Protein AF-A0A849QDK2-F1 (afdb_monomer_lite)

Foldseek 3Di:
DVPPVLVVQQVVLCVDPLLVVLLVQADPQLWWDDLFFQCPPHCTTLLNSLLVCLVSLHADDPSSVSSLVSQLQQAAPQLDGDRGGQPDVVSNPDLDDPCLVSLVSNLSSCVSHPVPVPVSSVSSVVSNVVSVD

pLDDT: mean 94.75, std 6.32, range [58.41, 98.62]

Secondary structure (DSSP, 8-state):
---HHHHHHHHHHTTSHHHHHHHHH--TTS-SS-SSBSS-STTTSHHHHHHHHHHTTPPP-HHHHHHHHHHHTTB-TTS-B-SB---SHHHHT----TTHHH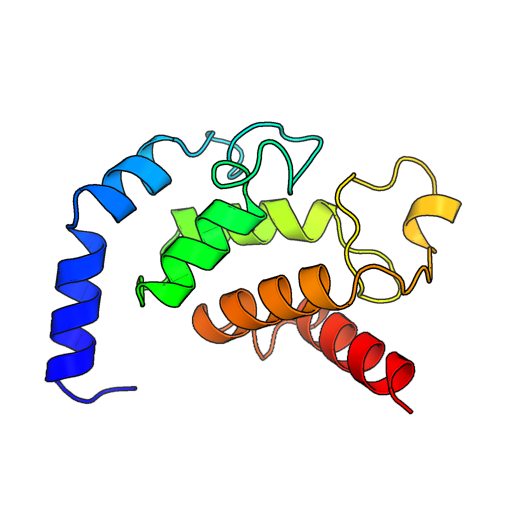HHHHHHHHHHTT-TT-HHHHHHHHHHHHHH-

Radius of gyration: 15.08 Å; chains: 1; bounding box: 31×34×44 Å

Structure (mmCIF, N/CA/C/O backbone):
data_AF-A0A849QDK2-F1
#
_entry.id   AF-A0A849QDK2-F1
#
loop_
_atom_site.group_PDB
_atom_site.id
_atom_site.type_symbol
_atom_site.label_atom_id
_atom_site.label_alt_id
_atom_site.label_comp_id
_atom_site.label_asym_id
_atom_site.label_entity_id
_atom_site.label_seq_id
_atom_site.pdbx_PDB_ins_code
_atom_site.Cartn_x
_atom_site.Cartn_y
_atom_site.Cartn_z
_atom_site.occupancy
_atom_site.B_iso_or_equiv
_atom_site.auth_seq_id
_atom_site.auth_comp_id
_atom_site.auth_asym_id
_atom_site.auth_atom_id
_atom_site.pdbx_PDB_model_num
ATOM 1 N N . MET A 1 1 ? -8.925 -14.532 14.638 1.00 61.34 1 MET A N 1
ATOM 2 C CA . MET A 1 1 ? -8.518 -13.208 15.176 1.00 61.34 1 MET A CA 1
ATOM 3 C C . MET A 1 1 ? -9.691 -12.568 15.925 1.00 61.34 1 MET A C 1
ATOM 5 O O . MET A 1 1 ? -9.879 -11.359 15.888 1.00 61.34 1 MET A O 1
ATOM 9 N N . ASP A 1 2 ? -10.478 -13.375 16.642 1.00 80.69 2 ASP A N 1
ATOM 10 C CA . ASP A 1 2 ? -11.855 -13.001 17.009 1.00 80.69 2 ASP A CA 1
ATOM 11 C C . ASP A 1 2 ? -12.025 -12.798 18.512 1.00 80.69 2 ASP A C 1
ATOM 13 O O . ASP A 1 2 ? -13.133 -12.610 19.011 1.00 80.69 2 ASP A O 1
ATOM 17 N N . HIS A 1 3 ? -10.910 -12.809 19.248 1.00 92.56 3 HIS A N 1
ATOM 18 C CA . HIS A 1 3 ? -10.930 -12.514 20.667 1.00 92.56 3 HIS A CA 1
ATOM 19 C C . HIS A 1 3 ? -11.489 -11.093 20.880 1.00 92.56 3 HIS A C 1
ATOM 21 O O . HIS A 1 3 ? -10.987 -10.150 20.255 1.00 92.56 3 HIS A O 1
ATOM 27 N N . PRO A 1 4 ? -12.476 -10.891 21.775 1.00 93.38 4 PRO A N 1
ATOM 28 C CA . PRO A 1 4 ? -13.163 -9.607 21.936 1.00 93.38 4 PRO A CA 1
ATOM 29 C C . PRO A 1 4 ? -12.221 -8.413 22.140 1.00 93.38 4 PRO A C 1
ATOM 31 O O . PRO A 1 4 ? -12.426 -7.354 21.549 1.00 93.38 4 PRO A O 1
ATOM 34 N N . ASN A 1 5 ? -11.144 -8.606 22.908 1.00 94.12 5 ASN A N 1
ATOM 35 C CA . ASN A 1 5 ? -10.142 -7.562 23.153 1.00 94.12 5 ASN A CA 1
ATOM 36 C C . ASN A 1 5 ? -9.410 -7.121 21.876 1.00 94.12 5 ASN A C 1
ATOM 38 O O . ASN A 1 5 ? -9.157 -5.932 21.704 1.00 94.12 5 ASN A O 1
ATOM 42 N N . VAL A 1 6 ? -9.117 -8.051 20.959 1.00 90.81 6 VAL A N 1
ATOM 43 C CA . VAL A 1 6 ? -8.481 -7.730 19.671 1.00 90.81 6 VAL A CA 1
ATOM 44 C C . VAL A 1 6 ? -9.442 -6.897 18.832 1.00 90.81 6 VAL A C 1
ATOM 46 O O . VAL A 1 6 ? -9.091 -5.810 18.382 1.00 90.81 6 VAL A O 1
ATOM 49 N N . VAL A 1 7 ? -10.694 -7.341 18.701 1.00 92.50 7 VAL A N 1
ATOM 50 C CA . VAL A 1 7 ? -11.723 -6.6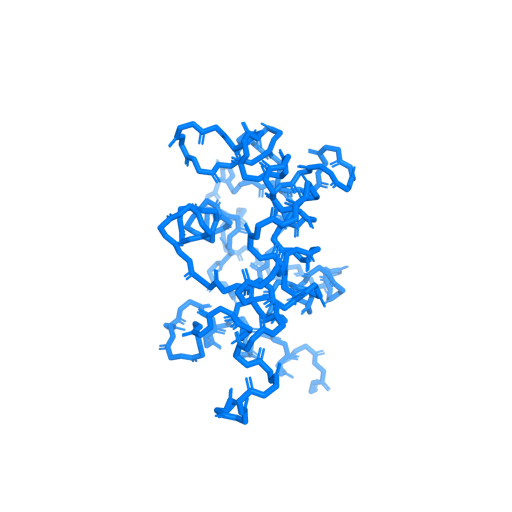21 17.935 1.00 92.50 7 VAL A CA 1
ATOM 51 C C . VAL A 1 7 ? -11.968 -5.215 18.499 1.00 92.50 7 VAL A C 1
ATOM 53 O O . VAL A 1 7 ? -12.126 -4.256 17.738 1.00 92.50 7 VAL A O 1
ATOM 56 N N . ALA A 1 8 ? -11.996 -5.068 19.826 1.00 94.69 8 ALA A N 1
ATOM 57 C CA . ALA A 1 8 ? -12.148 -3.777 20.488 1.00 94.69 8 ALA A CA 1
ATOM 58 C C . ALA A 1 8 ? -10.954 -2.848 20.215 1.00 94.69 8 ALA A C 1
ATOM 60 O O . ALA A 1 8 ? -11.160 -1.689 19.844 1.00 94.69 8 ALA A O 1
ATOM 61 N N . ALA A 1 9 ? -9.725 -3.363 20.320 1.00 94.88 9 ALA A N 1
ATOM 62 C CA . ALA A 1 9 ? -8.513 -2.607 20.019 1.00 94.88 9 ALA A CA 1
ATOM 63 C C . ALA A 1 9 ? -8.498 -2.134 18.559 1.00 94.88 9 ALA A C 1
ATOM 65 O O . ALA A 1 9 ? -8.348 -0.939 18.312 1.00 94.88 9 ALA A O 1
ATOM 66 N N . GLN A 1 10 ? -8.762 -3.018 17.592 1.00 94.12 10 GLN A N 1
ATOM 67 C CA . GLN A 1 10 ? -8.811 -2.652 16.170 1.00 94.12 10 GLN A CA 1
ATOM 68 C C . GLN A 1 10 ? -9.840 -1.542 15.901 1.00 94.12 10 GLN A C 1
ATOM 70 O O . GLN A 1 10 ? -9.560 -0.580 15.184 1.00 94.12 10 GLN A O 1
ATOM 75 N N . LYS A 1 11 ? -11.028 -1.618 16.520 1.00 95.25 11 LYS A N 1
ATOM 76 C CA . LYS A 1 11 ? -12.043 -0.553 16.431 1.00 95.25 11 LYS A CA 1
ATOM 77 C C . LYS A 1 11 ? -11.549 0.777 17.012 1.00 95.25 11 LYS A C 1
ATOM 79 O O . LYS A 1 11 ? -11.891 1.827 16.467 1.00 95.25 11 LYS A O 1
ATOM 84 N N . ALA A 1 12 ? -10.782 0.751 18.102 1.00 96.75 12 ALA A N 1
ATOM 85 C CA . ALA A 1 12 ? -10.195 1.949 18.701 1.00 96.75 12 ALA A CA 1
ATOM 86 C C . ALA A 1 12 ? -9.086 2.543 17.816 1.00 96.75 12 ALA A C 1
ATOM 88 O O . ALA A 1 12 ? -9.088 3.748 17.561 1.00 96.75 12 ALA A O 1
ATOM 89 N N . ILE A 1 13 ? -8.211 1.699 17.262 1.00 96.94 13 ILE A N 1
ATOM 90 C CA . ILE A 1 13 ? -7.143 2.082 16.326 1.00 96.94 13 ILE A CA 1
ATOM 91 C C . ILE A 1 13 ? -7.715 2.810 15.109 1.00 96.94 13 ILE A C 1
ATOM 93 O O . ILE A 1 13 ? -7.230 3.888 14.764 1.00 96.94 13 ILE A O 1
ATOM 97 N N . MET A 1 14 ? -8.812 2.313 14.527 1.00 97.06 14 MET A N 1
ATOM 98 C CA . MET A 1 14 ? -9.487 2.977 13.400 1.00 97.06 14 MET A CA 1
ATOM 99 C C . MET A 1 14 ? -10.005 4.387 13.728 1.00 97.06 14 MET A C 1
ATOM 101 O O . MET A 1 14 ? -10.238 5.186 12.823 1.00 97.06 14 MET A O 1
ATOM 105 N N . LYS A 1 15 ? -10.202 4.712 15.011 1.00 96.69 15 LYS A N 1
ATOM 106 C CA . LYS A 1 15 ? -10.644 6.038 15.470 1.00 96.69 15 LYS A CA 1
ATOM 107 C C . LYS A 1 15 ? -9.493 6.942 15.914 1.00 96.69 15 LYS A C 1
ATOM 109 O O . LYS A 1 15 ? -9.747 8.127 16.157 1.00 96.69 15 LYS A O 1
ATOM 114 N N . SER A 1 16 ? -8.278 6.401 16.019 1.00 97.12 16 SER A N 1
ATOM 115 C CA . SER A 1 16 ? -7.085 7.130 16.445 1.00 97.12 16 SER A CA 1
ATOM 116 C C . SER A 1 16 ? -6.759 8.286 15.498 1.00 97.12 16 SER A C 1
ATOM 118 O O . SER A 1 16 ? -7.059 8.239 14.302 1.00 97.12 16 SER A O 1
ATOM 120 N N . LEU A 1 17 ? -6.124 9.331 16.033 1.00 96.81 17 LEU A N 1
ATOM 121 C CA . LEU A 1 17 ? -5.681 10.473 15.230 1.00 96.81 17 LEU A CA 1
ATOM 122 C C . LEU A 1 17 ? -4.666 10.052 14.161 1.00 96.81 17 LEU A C 1
ATOM 124 O O . LEU A 1 17 ? -4.729 10.560 13.050 1.00 96.81 17 LEU A O 1
ATOM 128 N N . CYS A 1 18 ? -3.799 9.084 14.471 1.00 95.62 18 CYS A N 1
ATOM 129 C CA . CYS A 1 18 ? -2.801 8.560 13.540 1.00 95.62 18 CYS A CA 1
ATOM 130 C C . CYS A 1 18 ? -3.453 7.943 12.292 1.00 95.62 18 CYS A C 1
ATOM 132 O O . CYS A 1 18 ? -3.218 8.408 11.179 1.00 95.62 18 CYS A O 1
ATOM 134 N N . VAL A 1 19 ? -4.348 6.960 12.466 1.00 97.19 19 VAL A N 1
ATOM 135 C CA . VAL A 1 19 ? -5.017 6.300 11.330 1.00 97.19 19 VAL A CA 1
ATOM 136 C C . VAL A 1 19 ? -5.891 7.283 10.555 1.00 97.19 19 VAL A C 1
ATOM 138 O O . VAL A 1 19 ? -5.900 7.257 9.328 1.00 97.19 19 VAL A O 1
ATOM 141 N N . LYS A 1 20 ? -6.589 8.197 11.241 1.00 97.75 20 LYS A N 1
ATOM 142 C CA . LYS A 1 20 ? -7.372 9.246 10.572 1.00 97.75 20 LYS A CA 1
ATOM 143 C C . LYS A 1 20 ? -6.501 10.185 9.740 1.00 97.75 20 LYS A C 1
ATOM 145 O O . LYS A 1 20 ? -6.897 10.519 8.629 1.00 97.75 20 LYS A O 1
ATOM 150 N N . ALA A 1 21 ? -5.341 10.594 10.253 1.00 98.06 21 ALA A N 1
ATOM 151 C CA . ALA A 1 21 ? -4.413 11.460 9.534 1.00 98.06 21 ALA A CA 1
ATOM 152 C C . ALA A 1 21 ? -3.841 10.759 8.296 1.00 98.06 21 ALA A C 1
ATOM 154 O O . ALA A 1 21 ? -3.842 11.351 7.219 1.00 98.06 21 ALA A O 1
ATOM 155 N N . ILE A 1 22 ? -3.438 9.488 8.427 1.00 98.19 22 ILE A N 1
ATOM 156 C CA . ILE A 1 22 ? -2.991 8.679 7.288 1.00 98.19 22 ILE A CA 1
ATOM 157 C C . ILE A 1 22 ? -4.122 8.590 6.264 1.00 98.19 22 ILE A C 1
ATOM 159 O O . ILE A 1 22 ? -3.963 9.068 5.149 1.00 98.19 22 ILE A O 1
ATOM 163 N N . LEU A 1 23 ? -5.298 8.071 6.626 1.00 98.06 23 LEU A N 1
ATOM 164 C CA . LEU A 1 23 ? -6.412 7.917 5.682 1.00 98.06 23 LEU A CA 1
ATOM 165 C C . LEU A 1 23 ? -6.841 9.245 5.034 1.00 98.06 23 LEU A C 1
ATOM 167 O O . LEU A 1 23 ? -7.145 9.265 3.846 1.00 98.06 23 LEU A O 1
ATOM 171 N N . GLY A 1 24 ? -6.826 10.351 5.781 1.00 98.00 24 GLY A N 1
ATOM 172 C CA . GLY A 1 24 ? -7.157 11.683 5.268 1.00 98.00 24 GLY A CA 1
ATOM 173 C C . GLY A 1 24 ? -6.133 12.253 4.281 1.00 98.00 24 GLY A C 1
ATOM 174 O O . GLY A 1 24 ? -6.481 13.118 3.483 1.00 98.00 24 GLY A O 1
ATOM 175 N N . ALA A 1 25 ? -4.890 11.765 4.299 1.00 98.12 25 ALA A N 1
ATOM 176 C CA . ALA A 1 25 ? -3.852 12.147 3.343 1.00 98.12 25 ALA A CA 1
ATOM 177 C C . ALA A 1 25 ? -3.905 11.346 2.027 1.00 98.12 25 ALA A C 1
ATOM 179 O O . ALA A 1 25 ? -3.171 11.673 1.089 1.00 98.12 25 ALA A O 1
ATOM 180 N N . GLN A 1 26 ? -4.749 10.308 1.947 1.00 98.50 26 GLN A N 1
ATOM 181 C CA . GLN A 1 26 ? -4.905 9.496 0.742 1.00 98.50 26 GLN A CA 1
ATOM 182 C C . GLN A 1 26 ? -5.473 10.344 -0.402 1.00 98.50 26 GLN A C 1
ATOM 184 O O . GLN A 1 26 ? -6.437 11.091 -0.225 1.00 98.50 26 GLN A O 1
ATOM 189 N N . LYS A 1 27 ? -4.897 10.211 -1.596 1.00 98.12 27 LYS A N 1
ATOM 190 C CA . LYS A 1 27 ? -5.439 10.824 -2.812 1.00 98.12 27 LYS A CA 1
ATOM 191 C C . LYS A 1 27 ? -6.677 10.062 -3.307 1.00 98.12 27 LYS A C 1
ATOM 193 O O . LYS A 1 27 ? -6.808 8.873 -3.002 1.00 98.12 27 LYS A O 1
ATOM 198 N N . PRO A 1 28 ? -7.587 10.698 -4.070 1.00 95.94 28 PRO A N 1
ATOM 199 C CA . PRO A 1 28 ? -8.768 10.027 -4.625 1.00 95.94 28 PRO A CA 1
ATOM 200 C C . PRO A 1 28 ? -8.443 8.734 -5.389 1.00 95.94 28 PRO A C 1
ATOM 202 O O . PRO A 1 28 ? -9.188 7.759 -5.311 1.00 95.94 28 PRO A O 1
ATOM 205 N N . GLU A 1 29 ? -7.286 8.699 -6.048 1.00 95.69 29 GLU A N 1
ATOM 206 C CA . GLU A 1 29 ? -6.760 7.576 -6.825 1.00 95.69 29 GLU A CA 1
ATOM 207 C C . GLU A 1 29 ? -6.203 6.435 -5.949 1.00 95.69 29 GLU A C 1
ATOM 209 O O . GLU A 1 29 ? -5.778 5.404 -6.465 1.00 95.69 29 GLU A O 1
ATOM 214 N N . GLY A 1 30 ? -6.190 6.598 -4.622 1.00 97.44 30 GLY A N 1
ATOM 215 C CA . GLY A 1 30 ? -5.852 5.554 -3.652 1.00 97.44 30 GLY A CA 1
ATOM 216 C C . GLY A 1 30 ? -4.423 5.583 -3.112 1.00 97.44 30 GLY A C 1
ATOM 217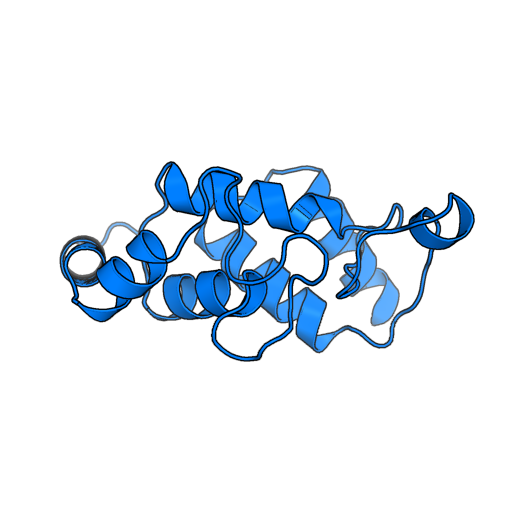 O O . GLY A 1 30 ? -4.141 4.896 -2.135 1.00 97.44 30 GLY A O 1
ATOM 218 N N . HIS A 1 31 ? -3.522 6.382 -3.677 1.00 98.00 31 HIS A N 1
ATOM 219 C CA . HIS A 1 31 ? -2.129 6.432 -3.224 1.00 98.00 31 HIS A CA 1
ATOM 220 C C . HIS A 1 31 ? -1.884 7.519 -2.165 1.00 98.00 31 HIS A C 1
ATOM 222 O O . HIS A 1 31 ? -2.660 8.465 -2.011 1.00 98.00 31 HIS A O 1
ATOM 228 N N . TRP A 1 32 ? -0.757 7.402 -1.462 1.00 98.25 32 TRP A N 1
ATOM 229 C CA . TRP A 1 32 ? -0.194 8.450 -0.617 1.00 98.25 32 TRP A CA 1
ATOM 230 C C . TRP A 1 32 ? 1.101 8.977 -1.225 1.00 98.25 32 TRP A C 1
ATOM 232 O O . TRP A 1 32 ? 1.912 8.209 -1.739 1.00 98.25 32 TRP A O 1
ATOM 242 N N . GLY A 1 33 ? 1.310 10.291 -1.157 1.00 95.25 33 GLY A N 1
ATOM 243 C CA . GLY A 1 33 ? 2.446 10.927 -1.822 1.00 95.25 33 GLY A CA 1
ATOM 244 C C . GLY A 1 33 ? 2.290 10.909 -3.345 1.00 95.25 33 GLY A C 1
ATOM 245 O O . GLY A 1 33 ? 1.241 11.300 -3.859 1.00 95.25 33 GLY A O 1
ATOM 246 N N . SER A 1 34 ? 3.333 10.483 -4.058 1.00 93.69 34 SER A N 1
ATOM 247 C CA . SER A 1 34 ? 3.357 10.439 -5.526 1.00 93.69 34 SER A CA 1
ATOM 248 C C . SER A 1 34 ? 2.703 9.170 -6.081 1.00 93.69 34 SER A C 1
ATOM 250 O O . SER A 1 34 ? 2.808 8.099 -5.490 1.00 93.69 34 SER A O 1
ATOM 252 N N . ALA A 1 35 ? 2.068 9.280 -7.249 1.00 93.88 35 ALA A N 1
ATOM 253 C CA . ALA A 1 35 ? 1.552 8.132 -7.993 1.00 93.88 35 ALA A CA 1
ATOM 254 C C . ALA A 1 35 ? 2.661 7.315 -8.684 1.00 93.88 35 ALA A C 1
ATOM 256 O O . ALA A 1 35 ? 2.410 6.177 -9.081 1.00 93.88 35 ALA A O 1
ATOM 257 N N . ASP A 1 36 ? 3.857 7.893 -8.837 1.00 93.38 36 ASP A N 1
ATOM 258 C CA . ASP A 1 36 ? 4.971 7.314 -9.599 1.00 93.38 36 ASP A CA 1
ATOM 259 C C . ASP A 1 36 ? 5.995 6.595 -8.717 1.00 93.38 36 ASP A C 1
ATOM 261 O O . ASP A 1 36 ? 6.832 5.846 -9.222 1.00 93.38 36 ASP A O 1
ATOM 265 N N . ASN A 1 37 ? 5.935 6.814 -7.399 1.00 95.62 37 ASN A N 1
ATOM 266 C CA . ASN A 1 37 ? 6.824 6.179 -6.438 1.00 95.62 37 ASN A CA 1
ATOM 267 C C . ASN A 1 37 ? 6.059 5.767 -5.178 1.00 95.62 37 ASN A C 1
ATOM 269 O O . ASN A 1 37 ? 5.602 6.616 -4.415 1.00 95.62 37 ASN A O 1
ATOM 273 N N . MET A 1 38 ? 5.947 4.460 -4.940 1.00 96.31 38 MET A N 1
ATOM 274 C CA . MET A 1 38 ? 5.211 3.939 -3.782 1.00 96.31 38 MET A CA 1
ATOM 275 C C . MET A 1 38 ? 5.990 3.995 -2.457 1.00 96.31 38 MET A C 1
ATOM 277 O O . MET A 1 38 ? 5.406 3.767 -1.398 1.00 96.31 38 MET A O 1
ATOM 281 N N . TYR A 1 39 ? 7.296 4.277 -2.497 1.00 96.19 39 TYR A N 1
ATOM 282 C CA . TYR A 1 39 ? 8.200 4.174 -1.345 1.00 96.19 39 TYR A CA 1
ATOM 283 C C . TYR A 1 39 ? 8.704 5.531 -0.839 1.00 96.19 39 TYR A C 1
ATOM 285 O O . TYR A 1 39 ? 8.917 5.703 0.361 1.00 96.19 39 TYR A O 1
ATOM 293 N N . LEU A 1 40 ? 8.882 6.508 -1.732 1.00 95.56 40 LEU A N 1
ATOM 294 C CA . LEU A 1 40 ? 9.371 7.842 -1.398 1.00 95.56 40 LEU A CA 1
ATOM 295 C C . LEU A 1 40 ? 8.275 8.915 -1.522 1.00 95.56 40 LEU A C 1
ATOM 297 O O . LEU A 1 40 ? 7.494 8.882 -2.472 1.00 95.56 40 LEU A O 1
ATOM 301 N N . PRO A 1 41 ? 8.254 9.911 -0.615 1.00 95.38 41 PRO A N 1
ATOM 302 C CA . PRO A 1 41 ? 9.126 10.052 0.557 1.00 95.38 41 PRO A CA 1
ATOM 303 C C . PRO A 1 41 ? 8.841 9.001 1.644 1.00 95.38 41 PRO A C 1
ATOM 305 O O . PRO A 1 41 ? 7.705 8.548 1.807 1.00 95.38 41 PRO A O 1
ATOM 308 N N . LYS A 1 42 ? 9.882 8.618 2.398 1.00 91.62 42 LYS A N 1
ATOM 309 C CA . LYS A 1 42 ? 9.761 7.618 3.471 1.00 91.62 42 LYS A CA 1
ATOM 310 C C . LYS A 1 42 ? 8.703 8.031 4.497 1.00 91.62 42 LYS A C 1
ATOM 312 O O . LYS A 1 42 ? 8.491 9.218 4.734 1.00 91.62 42 LYS A O 1
ATOM 317 N N . TYR A 1 43 ? 8.065 7.037 5.111 1.00 92.00 43 TYR A N 1
ATOM 318 C CA . TYR A 1 43 ? 7.023 7.166 6.145 1.00 92.00 43 TYR A CA 1
ATOM 319 C C . TYR A 1 43 ? 5.681 7.755 5.702 1.00 92.00 43 TYR A C 1
ATOM 321 O O . TYR A 1 43 ? 4.694 7.566 6.403 1.00 92.00 43 TYR A O 1
ATOM 329 N N . VAL A 1 44 ? 5.620 8.417 4.545 1.00 94.69 44 VAL A N 1
ATOM 330 C CA . VAL A 1 44 ? 4.385 9.038 4.045 1.00 94.69 44 VAL A CA 1
ATOM 331 C C . VAL A 1 44 ? 3.884 8.423 2.744 1.00 94.69 44 VAL A C 1
ATOM 333 O O . VAL A 1 44 ? 2.686 8.464 2.493 1.00 94.69 44 VAL A O 1
ATOM 336 N N . ALA A 1 45 ? 4.754 7.827 1.923 1.00 97.62 45 ALA A N 1
ATOM 337 C CA . ALA A 1 45 ? 4.337 7.152 0.695 1.00 97.62 45 ALA A CA 1
ATOM 338 C C . ALA A 1 45 ? 3.460 5.913 0.965 1.00 97.62 45 ALA A C 1
ATOM 340 O O . ALA A 1 45 ? 3.397 5.407 2.093 1.00 97.62 45 ALA A O 1
ATOM 341 N N . SER A 1 46 ? 2.792 5.412 -0.079 1.00 98.12 46 SER A N 1
ATOM 342 C CA . SER A 1 46 ? 1.796 4.335 0.025 1.00 98.12 46 SER A CA 1
ATOM 343 C C . SER A 1 46 ? 2.285 3.105 0.790 1.00 98.12 46 SER A C 1
ATOM 345 O O . SER A 1 46 ? 1.585 2.642 1.689 1.00 98.12 46 SER A O 1
ATOM 347 N N . THR A 1 47 ? 3.488 2.601 0.493 1.00 97.88 47 THR A N 1
ATOM 348 C CA . THR A 1 47 ? 4.028 1.399 1.147 1.00 97.88 47 THR A CA 1
ATOM 349 C C . THR A 1 47 ? 4.157 1.588 2.655 1.00 97.88 47 THR A C 1
ATOM 351 O O . THR A 1 47 ? 3.773 0.709 3.420 1.00 97.88 47 THR A O 1
ATOM 354 N N . HIS A 1 48 ? 4.649 2.747 3.100 1.00 98.00 48 HIS A N 1
ATOM 355 C CA . HIS A 1 48 ? 4.811 3.034 4.524 1.00 98.00 48 HIS A CA 1
ATOM 356 C C . HIS A 1 48 ? 3.477 3.285 5.222 1.00 98.00 48 HIS A C 1
ATOM 358 O O . HIS A 1 48 ? 3.276 2.812 6.335 1.00 98.00 48 HIS A O 1
ATOM 364 N N . SER A 1 49 ? 2.558 3.992 4.565 1.00 98.31 49 SER A N 1
ATOM 365 C CA . SER A 1 49 ? 1.227 4.259 5.115 1.00 98.31 49 SER A CA 1
ATOM 366 C C . SER A 1 49 ? 0.453 2.958 5.351 1.00 98.31 49 SER A C 1
ATOM 368 O O . SER A 1 49 ? -0.142 2.773 6.412 1.00 98.31 49 SER A O 1
ATOM 370 N N . LEU A 1 50 ? 0.510 2.022 4.396 1.00 98.62 50 LEU A N 1
ATOM 371 C CA . LEU A 1 50 ? -0.090 0.691 4.525 1.00 98.62 50 LEU A CA 1
ATOM 372 C C . LEU A 1 50 ? 0.605 -0.158 5.593 1.00 98.62 50 LEU A C 1
ATOM 374 O O . LEU A 1 50 ? -0.086 -0.789 6.392 1.00 98.62 50 LEU A O 1
ATOM 378 N N . LEU A 1 51 ? 1.941 -0.134 5.642 1.00 98.44 51 LEU A N 1
ATOM 379 C CA . LEU A 1 51 ? 2.718 -0.858 6.648 1.00 98.44 51 LEU A CA 1
ATOM 380 C C . LEU A 1 51 ? 2.383 -0.386 8.068 1.00 98.44 51 LEU A C 1
ATOM 382 O O . LEU A 1 51 ? 1.991 -1.204 8.891 1.00 98.44 51 LEU A O 1
ATOM 386 N N . ILE A 1 52 ? 2.426 0.925 8.328 1.00 97.88 52 ILE A N 1
ATOM 387 C CA . ILE A 1 52 ? 2.102 1.503 9.642 1.00 97.88 52 ILE A CA 1
ATOM 388 C C . ILE A 1 52 ? 0.669 1.145 10.048 1.00 97.88 52 ILE A C 1
ATOM 390 O O . ILE A 1 52 ? 0.416 0.766 11.189 1.00 97.88 52 ILE A O 1
ATOM 394 N N . MET A 1 53 ? -0.295 1.240 9.124 1.00 98.12 53 MET A N 1
ATOM 395 C CA . MET A 1 53 ? -1.673 0.843 9.419 1.00 98.12 53 MET A CA 1
ATOM 396 C C . MET A 1 53 ? -1.782 -0.650 9.759 1.00 98.12 53 MET A C 1
ATOM 398 O O . MET A 1 53 ? -2.526 -0.997 10.675 1.00 98.12 53 MET A O 1
ATOM 402 N N . ALA A 1 54 ? -1.051 -1.525 9.066 1.00 98.12 54 ALA A N 1
ATOM 403 C CA . ALA A 1 54 ? -1.032 -2.954 9.370 1.00 98.12 54 ALA A CA 1
ATOM 404 C C . ALA A 1 54 ? -0.379 -3.254 10.729 1.00 98.12 54 ALA A C 1
ATOM 406 O O . ALA A 1 54 ? -0.975 -3.962 11.535 1.00 98.12 54 ALA A O 1
ATOM 407 N N . GLU A 1 55 ? 0.774 -2.650 11.026 1.00 96.88 55 GLU A N 1
ATOM 408 C CA . GLU A 1 55 ? 1.485 -2.796 12.307 1.00 96.88 55 GLU A CA 1
ATOM 409 C C . GLU A 1 55 ? 0.649 -2.304 13.493 1.00 96.88 55 GLU A C 1
ATOM 411 O O . GLU A 1 55 ? 0.641 -2.913 14.563 1.00 96.88 55 GLU A O 1
ATOM 416 N N . LEU A 1 56 ? -0.121 -1.229 13.297 1.00 96.25 56 LEU A N 1
ATOM 417 C CA . LEU A 1 56 ? -1.078 -0.747 14.289 1.00 96.25 56 LEU A CA 1
ATOM 418 C C . LEU A 1 56 ? -2.300 -1.658 14.430 1.00 96.25 56 LEU A C 1
ATOM 420 O O . LEU A 1 56 ? -3.099 -1.434 15.328 1.00 96.25 56 LEU A O 1
ATOM 424 N N . GLY A 1 57 ? -2.498 -2.653 13.566 1.00 96.00 57 GLY A N 1
ATOM 425 C CA . GLY A 1 57 ? -3.665 -3.527 13.601 1.00 96.00 57 GLY A CA 1
ATOM 426 C C . GLY A 1 57 ? -4.929 -2.884 13.027 1.00 96.00 57 GLY A C 1
ATOM 427 O O . GLY A 1 57 ? -6.038 -3.248 13.419 1.00 96.00 57 GLY A O 1
ATOM 428 N N . ALA A 1 58 ? -4.804 -1.920 12.112 1.00 97.00 58 ALA A N 1
ATOM 429 C CA . ALA A 1 58 ? -5.953 -1.310 11.452 1.00 97.00 58 ALA A CA 1
ATOM 430 C C . ALA A 1 58 ? -6.819 -2.373 10.763 1.00 97.00 58 ALA A C 1
ATOM 432 O O . ALA A 1 58 ? -6.323 -3.357 10.213 1.00 97.00 58 ALA A O 1
ATOM 433 N N . LYS A 1 59 ? -8.136 -2.161 10.764 1.00 96.06 59 LYS A N 1
ATOM 434 C CA . LYS A 1 59 ? -9.068 -3.038 10.058 1.00 96.06 59 LYS A CA 1
ATOM 435 C C . LYS A 1 59 ? -9.189 -2.601 8.600 1.00 96.06 59 LYS A C 1
ATOM 437 O O . LYS A 1 59 ? -9.390 -1.418 8.328 1.00 96.06 59 LYS A O 1
ATOM 442 N N . ARG A 1 60 ? -9.144 -3.572 7.682 1.00 97.06 60 ARG A N 1
ATOM 443 C CA . ARG A 1 60 ? -9.408 -3.373 6.249 1.00 97.06 60 ARG A CA 1
ATOM 444 C C . ARG A 1 60 ? -10.704 -2.584 6.026 1.00 97.06 60 ARG A C 1
ATOM 446 O O . ARG A 1 60 ? -11.731 -2.861 6.648 1.00 97.06 60 ARG A O 1
ATOM 453 N N . ASN A 1 61 ? -10.645 -1.618 5.117 1.00 96.94 61 ASN A N 1
ATOM 454 C CA . ASN A 1 61 ? -11.777 -0.841 4.626 1.00 96.94 61 ASN A CA 1
ATOM 455 C C . ASN A 1 61 ? -11.532 -0.442 3.158 1.00 96.94 61 ASN A C 1
ATOM 457 O O . ASN A 1 61 ? -10.437 -0.646 2.637 1.00 96.94 61 ASN A O 1
ATOM 461 N N . ALA A 1 62 ? -12.516 0.193 2.520 1.00 98.06 62 ALA A N 1
ATOM 462 C CA . ALA A 1 62 ? -12.424 0.586 1.112 1.00 98.06 62 ALA A CA 1
ATOM 463 C C . ALA A 1 62 ? -11.241 1.521 0.787 1.00 98.06 62 ALA A C 1
ATOM 465 O O . ALA A 1 62 ? -10.723 1.502 -0.325 1.00 98.06 62 ALA A O 1
ATOM 466 N N . ALA A 1 63 ? -10.798 2.356 1.733 1.00 98.06 63 ALA A N 1
ATOM 467 C CA . ALA A 1 63 ? -9.638 3.222 1.520 1.00 98.06 63 ALA A CA 1
ATOM 468 C C . ALA A 1 63 ? -8.337 2.414 1.473 1.00 98.06 63 ALA A C 1
ATOM 470 O O . ALA A 1 63 ? -7.537 2.586 0.558 1.00 98.06 63 ALA A O 1
ATOM 471 N N . ILE A 1 64 ? -8.159 1.484 2.409 1.00 98.38 64 ILE A N 1
ATOM 472 C CA . ILE A 1 64 ? -7.015 0.568 2.432 1.00 98.38 64 ILE A CA 1
ATOM 473 C C . ILE A 1 64 ? -6.994 -0.301 1.172 1.00 98.38 64 ILE A C 1
ATOM 475 O O . ILE A 1 64 ? -5.936 -0.462 0.574 1.00 98.38 64 ILE A O 1
ATOM 479 N N . GLU A 1 65 ? -8.151 -0.789 0.721 1.00 98.50 65 GLU A N 1
ATOM 480 C CA . GLU A 1 65 ? -8.266 -1.562 -0.522 1.00 98.50 65 GLU A CA 1
ATOM 481 C C . GLU A 1 65 ? -7.781 -0.765 -1.735 1.00 98.50 65 GLU A C 1
ATOM 483 O O . GLU A 1 65 ? -6.930 -1.250 -2.475 1.00 98.50 65 GLU A O 1
ATOM 488 N N . ARG A 1 66 ? -8.222 0.492 -1.897 1.00 98.44 66 ARG A N 1
ATOM 489 C CA . ARG A 1 66 ? -7.691 1.375 -2.954 1.00 98.44 66 ARG A CA 1
ATOM 490 C C . ARG A 1 66 ? -6.182 1.589 -2.830 1.00 98.44 66 ARG A C 1
ATOM 492 O O . ARG A 1 66 ? -5.483 1.643 -3.838 1.00 98.44 66 ARG A O 1
ATOM 499 N N . GLY A 1 67 ? -5.683 1.689 -1.599 1.00 98.25 67 GLY A N 1
ATOM 500 C CA . GLY A 1 67 ? -4.255 1.752 -1.303 1.00 98.25 67 GLY A CA 1
ATOM 501 C C . GLY A 1 67 ? -3.497 0.549 -1.842 1.00 98.25 67 GLY A C 1
ATOM 502 O O . GLY A 1 67 ? -2.525 0.715 -2.574 1.00 98.25 67 GLY A O 1
ATOM 503 N N . ILE A 1 68 ? -3.973 -0.652 -1.530 1.00 98.44 68 ILE A N 1
ATOM 504 C CA . ILE A 1 68 ? -3.376 -1.909 -1.985 1.00 98.44 68 ILE A CA 1
ATOM 505 C C . ILE A 1 68 ? -3.450 -2.028 -3.511 1.00 98.44 68 ILE A C 1
ATOM 507 O O . ILE A 1 68 ? -2.448 -2.353 -4.146 1.00 98.44 68 ILE A O 1
ATOM 511 N N . GLU A 1 69 ? -4.580 -1.675 -4.126 1.00 98.00 69 GLU A N 1
ATOM 512 C CA . GLU A 1 69 ? -4.694 -1.651 -5.589 1.00 98.00 69 GLU A CA 1
ATOM 513 C C . GLU A 1 69 ? -3.698 -0.677 -6.236 1.00 98.00 69 GLU A C 1
ATOM 515 O O . GLU A 1 69 ? -3.107 -0.989 -7.273 1.00 98.00 69 GLU A O 1
ATOM 520 N N . SER A 1 70 ? -3.416 0.463 -5.594 1.00 97.56 70 SER A N 1
ATOM 521 C CA . SER A 1 70 ? -2.381 1.386 -6.073 1.00 97.56 70 SER A CA 1
ATOM 522 C C . SER A 1 70 ? -0.975 0.771 -6.041 1.00 97.56 70 SER A C 1
ATOM 524 O O . SER A 1 70 ? -0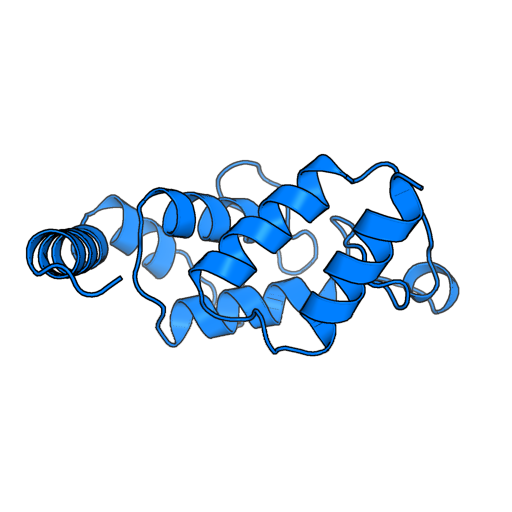.177 1.055 -6.935 1.00 97.56 70 SER A O 1
ATOM 526 N N . ILE A 1 71 ? -0.683 -0.110 -5.075 1.00 98.25 71 ILE A N 1
ATOM 527 C CA . ILE A 1 71 ? 0.603 -0.812 -4.967 1.00 98.25 71 ILE A CA 1
ATOM 528 C C . ILE A 1 71 ? 0.778 -1.841 -6.084 1.00 98.25 71 ILE A C 1
ATOM 530 O O . ILE A 1 71 ? 1.874 -1.970 -6.624 1.00 98.25 71 ILE A O 1
ATOM 534 N N . PHE A 1 72 ? -0.275 -2.551 -6.495 1.00 97.88 72 PHE A N 1
ATOM 535 C CA . PHE A 1 72 ? -0.149 -3.577 -7.541 1.00 97.88 72 PHE A CA 1
ATOM 536 C C . PHE A 1 72 ? 0.341 -3.035 -8.891 1.00 97.88 72 PHE A C 1
ATOM 538 O O . PHE A 1 72 ? 0.909 -3.784 -9.682 1.00 97.88 72 PHE A O 1
ATOM 545 N N . ARG A 1 73 ? 0.238 -1.722 -9.129 1.00 96.75 73 ARG A N 1
ATOM 546 C CA . ARG A 1 73 ? 0.840 -1.042 -10.293 1.00 96.75 73 ARG A CA 1
ATOM 547 C C . ARG A 1 73 ? 2.369 -1.169 -10.353 1.00 96.75 73 ARG A C 1
ATOM 549 O O . ARG A 1 73 ? 2.956 -1.000 -11.420 1.00 96.75 73 ARG A O 1
ATOM 556 N N . PHE A 1 74 ? 3.000 -1.445 -9.218 1.00 97.31 74 PHE A N 1
ATOM 557 C CA . PHE A 1 74 ? 4.444 -1.561 -9.043 1.00 97.31 74 PHE A CA 1
ATOM 558 C C . PHE A 1 74 ? 4.929 -3.018 -9.069 1.00 97.31 74 PHE A C 1
ATOM 560 O O . PHE A 1 74 ? 6.137 -3.264 -9.007 1.00 97.31 74 PHE A O 1
ATOM 567 N N . GLN A 1 75 ? 4.014 -3.983 -9.187 1.00 97.56 75 GLN A N 1
ATOM 568 C CA . GLN A 1 75 ? 4.367 -5.393 -9.285 1.00 97.56 75 GLN A CA 1
ATOM 569 C C . GLN A 1 75 ? 4.978 -5.714 -10.656 1.00 97.56 75 GLN A C 1
ATOM 571 O O . GLN A 1 75 ? 4.573 -5.163 -11.683 1.00 97.56 75 GLN A O 1
ATOM 576 N N . ARG A 1 76 ? 5.966 -6.607 -10.669 1.00 97.44 76 ARG A N 1
ATOM 577 C CA . ARG A 1 76 ? 6.564 -7.196 -11.872 1.00 97.44 76 ARG A CA 1
ATOM 578 C C . ARG A 1 76 ? 5.898 -8.522 -12.218 1.00 97.44 76 ARG A C 1
ATOM 580 O O . ARG A 1 76 ? 5.223 -9.117 -11.381 1.00 97.44 76 ARG A O 1
ATOM 587 N N . ASP A 1 77 ? 6.096 -8.995 -13.445 1.00 96.94 77 ASP A N 1
ATOM 588 C CA . ASP A 1 77 ? 5.486 -10.253 -13.905 1.00 96.94 77 ASP A CA 1
ATOM 589 C C . ASP A 1 77 ? 5.976 -11.447 -13.074 1.00 96.94 77 ASP A C 1
ATOM 591 O O . ASP A 1 77 ? 5.204 -12.350 -12.762 1.00 96.94 77 ASP A O 1
ATOM 595 N N . SER A 1 78 ? 7.229 -11.382 -12.617 1.00 95.38 78 SER A N 1
ATOM 596 C CA . SER A 1 78 ? 7.831 -12.334 -11.679 1.00 95.38 78 SER A CA 1
ATOM 597 C C . SER A 1 78 ? 7.263 -12.281 -10.256 1.00 95.38 78 SER A C 1
ATOM 599 O O . SER A 1 78 ? 7.608 -13.132 -9.455 1.00 95.38 78 SER A O 1
ATOM 601 N N . GLY A 1 79 ? 6.413 -11.308 -9.914 1.00 96.31 79 GLY A N 1
ATOM 602 C CA . GLY A 1 79 ? 5.741 -11.218 -8.613 1.00 96.31 79 GLY A CA 1
ATOM 603 C C . GLY A 1 79 ? 6.332 -10.200 -7.636 1.00 96.31 79 GLY A C 1
ATOM 604 O O . GLY A 1 79 ? 5.577 -9.665 -6.822 1.00 96.31 79 GLY A O 1
ATOM 605 N N . HIS A 1 80 ? 7.622 -9.874 -7.742 1.00 96.56 80 HIS A N 1
ATOM 606 C CA . HIS A 1 80 ? 8.271 -8.875 -6.882 1.00 96.56 80 HIS A CA 1
ATOM 607 C C . HIS A 1 80 ? 7.837 -7.442 -7.188 1.00 96.56 80 HIS A C 1
ATOM 609 O O . HIS A 1 80 ? 7.250 -7.147 -8.236 1.00 96.56 80 HIS A O 1
ATOM 615 N N . PHE A 1 81 ? 8.176 -6.526 -6.287 1.00 97.19 81 PHE A N 1
ATOM 616 C CA . PHE A 1 81 ? 7.867 -5.112 -6.414 1.00 97.19 81 PHE A CA 1
ATOM 617 C C . PHE A 1 81 ? 9.131 -4.263 -6.541 1.00 97.19 81 PHE A C 1
ATOM 619 O O . PHE A 1 81 ? 10.143 -4.500 -5.889 1.00 97.19 81 PHE A O 1
ATOM 626 N N . LEU A 1 82 ? 9.046 -3.199 -7.342 1.00 96.19 82 LEU A N 1
ATOM 627 C CA . LEU A 1 82 ? 10.044 -2.126 -7.357 1.00 96.19 82 LEU A CA 1
ATOM 628 C C . LEU A 1 82 ? 9.372 -0.795 -7.049 1.00 96.19 82 LEU A C 1
ATOM 630 O O . LEU A 1 82 ? 8.193 -0.610 -7.317 1.00 96.19 82 LEU A O 1
ATOM 634 N N . THR A 1 83 ? 10.127 0.160 -6.522 1.00 95.62 83 THR A N 1
ATOM 635 C CA . THR A 1 83 ? 9.587 1.439 -6.034 1.00 95.62 83 THR A CA 1
ATOM 636 C C . THR A 1 83 ? 8.957 2.311 -7.119 1.00 95.62 83 THR A C 1
ATOM 638 O O . THR A 1 83 ? 8.092 3.121 -6.796 1.00 95.62 83 THR A O 1
ATOM 641 N N . GLU A 1 84 ? 9.344 2.120 -8.383 1.00 94.88 84 GLU A N 1
ATOM 642 C CA . GLU A 1 84 ? 8.777 2.790 -9.556 1.00 94.88 84 GLU A CA 1
ATOM 643 C C . GLU A 1 84 ? 7.928 1.838 -10.407 1.00 94.88 84 GLU A C 1
ATOM 645 O O . GLU A 1 84 ? 8.238 0.646 -10.565 1.00 94.88 84 GLU A O 1
ATOM 650 N N . ALA A 1 85 ? 6.876 2.385 -11.016 1.00 93.31 85 ALA A N 1
ATOM 651 C CA . ALA A 1 85 ? 6.059 1.656 -11.976 1.00 93.31 85 ALA A CA 1
ATOM 652 C C . ALA A 1 85 ? 6.888 1.276 -13.224 1.00 93.31 85 ALA A C 1
ATOM 654 O O . ALA A 1 85 ? 7.759 2.043 -13.653 1.00 93.31 85 ALA A O 1
ATOM 655 N N . PRO A 1 86 ? 6.650 0.100 -13.831 1.00 94.38 86 PRO A N 1
ATOM 656 C CA . PRO A 1 86 ? 7.376 -0.309 -15.026 1.00 94.38 86 PRO A CA 1
ATOM 657 C C . PRO A 1 86 ? 7.024 0.604 -16.211 1.00 94.38 86 PRO A C 1
ATOM 659 O O . PRO A 1 86 ? 5.856 0.762 -16.559 1.00 94.38 86 PRO A O 1
ATOM 662 N N . LYS A 1 87 ? 8.046 1.182 -16.853 1.00 94.62 87 LYS A N 1
ATOM 663 C CA . LYS A 1 87 ? 7.902 2.084 -18.016 1.00 94.62 87 LYS A CA 1
ATOM 664 C C . LYS A 1 87 ? 8.014 1.362 -19.365 1.00 94.62 87 LYS A C 1
ATOM 666 O O . LYS A 1 87 ? 7.707 1.936 -20.401 1.00 94.62 87 LYS A O 1
ATOM 671 N N . THR A 1 88 ? 8.479 0.113 -19.356 1.00 96.69 88 THR A N 1
ATOM 672 C CA . THR A 1 88 ? 8.698 -0.721 -20.545 1.00 96.69 88 THR A CA 1
ATOM 673 C C . THR A 1 88 ? 8.316 -2.169 -20.250 1.00 96.69 88 THR A C 1
ATOM 675 O O . THR A 1 88 ? 8.269 -2.573 -19.087 1.00 96.69 88 THR A O 1
ATOM 678 N N . GLU A 1 89 ? 8.097 -2.967 -21.295 1.00 95.81 89 GLU A N 1
ATOM 679 C CA . GLU A 1 89 ? 7.865 -4.413 -21.172 1.00 95.81 89 GLU A CA 1
ATOM 680 C C . GLU A 1 89 ? 9.045 -5.115 -20.491 1.00 95.81 89 GLU A C 1
ATOM 682 O O . GLU A 1 89 ? 8.853 -5.856 -19.534 1.00 95.81 89 GLU A O 1
ATOM 687 N N . ARG A 1 90 ? 10.283 -4.771 -20.870 1.00 94.75 90 ARG A N 1
ATOM 688 C CA . ARG A 1 90 ? 11.487 -5.265 -20.182 1.00 94.75 90 ARG A CA 1
ATOM 689 C C . ARG A 1 90 ? 11.496 -4.904 -18.694 1.00 94.75 90 ARG A C 1
ATOM 691 O O . ARG A 1 90 ? 11.917 -5.708 -17.871 1.00 94.75 90 ARG A O 1
ATOM 698 N N . GLY A 1 91 ? 11.049 -3.699 -18.341 1.00 94.38 91 GLY A N 1
ATOM 699 C CA . GLY A 1 91 ? 10.929 -3.277 -16.947 1.00 94.38 91 GLY A CA 1
ATOM 700 C C . GLY A 1 91 ? 9.860 -4.060 -16.184 1.00 94.38 91 GLY A C 1
ATOM 701 O O . GLY A 1 91 ? 10.040 -4.319 -14.995 1.00 94.38 91 GLY A O 1
ATOM 702 N N . ARG A 1 92 ? 8.773 -4.450 -16.861 1.00 95.81 92 ARG A N 1
ATOM 703 C CA . ARG A 1 92 ? 7.696 -5.287 -16.317 1.00 95.81 92 ARG A CA 1
ATOM 704 C C . ARG A 1 92 ? 8.143 -6.740 -16.110 1.00 95.81 92 ARG A C 1
ATOM 706 O O . ARG A 1 92 ? 7.894 -7.286 -15.040 1.00 95.81 92 ARG A O 1
ATOM 713 N N . ALA A 1 93 ? 8.914 -7.281 -17.051 1.00 96.12 93 ALA A N 1
ATOM 714 C CA . ALA A 1 93 ? 9.529 -8.609 -17.003 1.00 96.12 93 ALA A CA 1
ATOM 715 C C . ALA A 1 93 ? 10.806 -8.681 -16.136 1.00 96.12 93 ALA A C 1
ATOM 717 O O . ALA A 1 93 ? 11.555 -9.654 -16.204 1.00 96.12 93 ALA A O 1
ATOM 718 N N . SER A 1 94 ? 11.096 -7.642 -15.341 1.00 93.06 94 SER A N 1
ATOM 719 C CA . SER A 1 94 ? 12.223 -7.639 -14.402 1.00 93.06 94 SER A CA 1
ATOM 720 C C . SER A 1 94 ? 12.177 -8.866 -13.487 1.00 93.06 94 SER A C 1
ATOM 722 O O . SER A 1 94 ? 11.103 -9.338 -13.104 1.00 93.06 94 SER A O 1
ATOM 724 N N . VAL A 1 95 ? 13.358 -9.319 -13.069 1.00 92.06 95 VAL A N 1
ATOM 725 C CA . VAL A 1 95 ? 13.580 -10.362 -12.050 1.00 92.06 95 VAL A CA 1
ATOM 726 C C . VAL A 1 95 ? 14.618 -9.911 -11.011 1.00 92.06 95 VAL A C 1
ATOM 728 O O . VAL A 1 95 ? 15.299 -10.733 -10.408 1.00 92.06 95 VAL A O 1
ATOM 731 N N . VAL A 1 96 ? 14.798 -8.593 -10.848 1.00 88.69 96 VAL A N 1
ATOM 732 C CA . VAL A 1 96 ? 15.715 -8.019 -9.850 1.00 88.69 96 VAL A CA 1
ATOM 733 C C . VAL A 1 96 ? 15.305 -8.469 -8.449 1.00 88.69 96 VAL A C 1
ATOM 735 O O . VAL A 1 96 ? 14.130 -8.452 -8.102 1.00 88.69 96 VAL A O 1
ATOM 738 N N . LYS A 1 97 ? 16.296 -8.857 -7.648 1.00 83.12 97 LYS A N 1
ATOM 739 C CA . LYS A 1 97 ? 16.102 -9.517 -6.353 1.00 83.12 97 LYS A CA 1
ATOM 740 C C . LYS A 1 97 ? 16.550 -8.679 -5.143 1.00 83.12 97 LYS A C 1
ATOM 742 O O . LYS A 1 97 ? 16.343 -9.076 -4.002 1.00 83.12 97 LYS A O 1
ATOM 747 N N . ASP A 1 98 ? 17.078 -7.478 -5.373 1.00 79.19 98 ASP A N 1
ATOM 748 C CA . ASP A 1 98 ? 17.687 -6.622 -4.338 1.00 79.19 98 ASP A CA 1
ATOM 749 C C . ASP A 1 98 ? 16.664 -5.968 -3.378 1.00 79.19 98 ASP A C 1
ATOM 751 O O . ASP A 1 98 ? 17.021 -5.197 -2.488 1.00 79.19 98 ASP A O 1
ATOM 755 N N . GLY A 1 99 ? 15.371 -6.255 -3.562 1.00 81.31 99 GLY A N 1
ATOM 756 C CA . GLY A 1 99 ? 14.244 -5.653 -2.849 1.00 81.31 99 GLY A CA 1
ATOM 757 C C . GLY A 1 99 ? 13.626 -6.513 -1.744 1.00 81.31 99 GLY A C 1
ATOM 758 O O . GLY A 1 99 ? 12.509 -6.208 -1.333 1.00 81.31 99 GLY A O 1
ATOM 759 N N . CYS A 1 100 ? 14.296 -7.555 -1.235 1.00 85.75 100 CYS A N 1
ATOM 760 C CA . CYS A 1 100 ? 13.669 -8.543 -0.339 1.00 85.75 100 CYS A CA 1
ATOM 761 C C . CYS A 1 100 ? 12.956 -7.930 0.887 1.00 85.75 100 CYS A C 1
ATOM 763 O O . CYS A 1 100 ? 11.855 -8.350 1.239 1.00 85.75 100 CYS A O 1
ATOM 765 N N . CYS A 1 101 ? 13.525 -6.885 1.502 1.00 90.88 101 CYS A N 1
ATOM 766 C CA . CYS A 1 101 ? 12.902 -6.177 2.626 1.00 90.88 101 CYS A CA 1
ATOM 767 C C . CYS A 1 101 ? 11.639 -5.404 2.214 1.00 90.88 101 CYS A C 1
ATOM 769 O O . CYS A 1 101 ? 10.689 -5.302 2.989 1.00 90.88 101 CYS A O 1
ATOM 771 N N . LEU A 1 102 ? 11.627 -4.830 1.006 1.00 94.88 102 LEU A N 1
ATOM 772 C CA . LEU A 1 102 ? 10.454 -4.150 0.460 1.00 94.88 102 LEU A CA 1
ATOM 773 C C . LEU A 1 102 ? 9.335 -5.166 0.232 1.00 94.88 102 LEU A C 1
ATOM 775 O O . LEU A 1 102 ? 8.235 -4.977 0.744 1.00 94.88 102 LEU A O 1
ATOM 779 N N . ASP A 1 103 ? 9.644 -6.258 -0.461 1.00 96.25 103 ASP A N 1
ATOM 780 C CA . ASP A 1 103 ? 8.709 -7.346 -0.737 1.00 96.25 103 ASP A CA 1
ATOM 781 C C . ASP A 1 103 ? 8.158 -7.971 0.553 1.00 96.25 103 ASP A C 1
ATOM 783 O O . ASP A 1 103 ? 6.959 -8.221 0.656 1.00 96.25 103 ASP A O 1
ATOM 787 N N . GLY A 1 10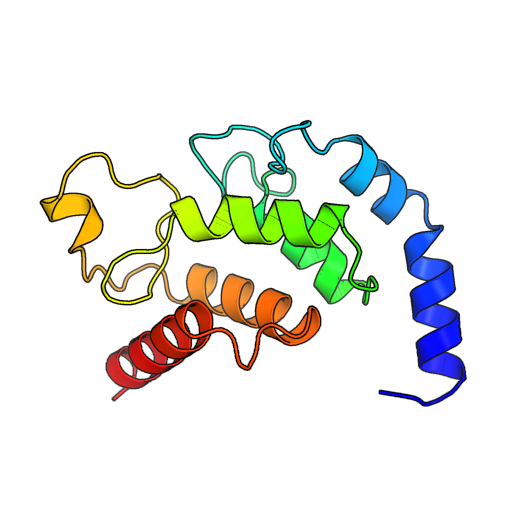4 ? 8.999 -8.165 1.574 1.00 95.88 104 GLY A N 1
ATOM 788 C CA . GLY A 1 104 ? 8.580 -8.677 2.882 1.00 95.88 104 GLY A CA 1
ATOM 789 C C . GLY A 1 104 ? 7.577 -7.763 3.588 1.00 95.88 104 GLY A C 1
ATOM 790 O O . GLY A 1 104 ? 6.547 -8.230 4.074 1.00 95.88 104 GLY A O 1
ATOM 791 N N . ASN A 1 105 ? 7.823 -6.450 3.583 1.00 97.56 105 ASN A N 1
ATOM 792 C CA . ASN A 1 105 ? 6.884 -5.473 4.142 1.00 97.56 105 ASN A CA 1
ATOM 793 C C . ASN A 1 105 ? 5.556 -5.446 3.376 1.00 97.56 105 ASN A C 1
ATOM 795 O O . ASN A 1 105 ? 4.492 -5.320 3.984 1.00 97.56 105 ASN A O 1
ATOM 799 N N . ILE A 1 106 ? 5.620 -5.571 2.047 1.00 98.12 106 ILE A N 1
ATOM 800 C CA . ILE A 1 106 ? 4.438 -5.630 1.186 1.00 98.12 106 ILE A CA 1
ATOM 801 C C . ILE A 1 106 ? 3.611 -6.872 1.494 1.00 98.12 106 ILE A C 1
ATOM 803 O O . ILE A 1 106 ? 2.409 -6.768 1.751 1.00 98.12 106 ILE A O 1
ATOM 807 N N . LEU A 1 107 ? 4.265 -8.030 1.560 1.00 97.81 107 LEU A N 1
ATOM 808 C CA . LEU A 1 107 ? 3.612 -9.277 1.919 1.00 97.81 107 LEU A CA 1
ATOM 809 C C . LEU A 1 107 ? 2.963 -9.187 3.306 1.00 97.81 107 LEU A C 1
ATOM 811 O O . LEU A 1 107 ? 1.809 -9.584 3.457 1.00 97.81 107 LEU A O 1
ATOM 815 N N . TYR A 1 108 ? 3.655 -8.616 4.297 1.00 98.38 108 TYR A N 1
ATOM 816 C CA . TYR A 1 108 ? 3.133 -8.471 5.657 1.00 98.38 108 TYR A CA 1
ATOM 817 C C . TYR A 1 108 ? 1.785 -7.742 5.690 1.00 98.38 108 TYR A C 1
ATOM 819 O O . TYR A 1 108 ? 0.803 -8.287 6.204 1.00 98.38 108 TYR A O 1
ATOM 827 N N . TYR A 1 109 ? 1.691 -6.539 5.108 1.00 98.50 109 TYR A N 1
ATOM 828 C CA . TYR A 1 109 ? 0.418 -5.818 5.149 1.00 98.50 109 TYR A CA 1
ATOM 829 C C . TYR A 1 109 ? -0.643 -6.470 4.252 1.00 98.50 109 TYR A C 1
ATOM 831 O O . TYR A 1 109 ? -1.828 -6.404 4.574 1.00 98.50 109 TYR A O 1
ATOM 839 N N . MET A 1 110 ? -0.258 -7.136 3.156 1.00 98.31 110 MET A N 1
ATOM 840 C CA . MET A 1 110 ? -1.202 -7.884 2.317 1.00 98.31 110 MET A CA 1
ATOM 841 C C . MET A 1 110 ? -1.828 -9.046 3.092 1.00 98.31 110 MET A C 1
ATOM 843 O O . MET A 1 110 ? -3.045 -9.236 3.032 1.00 98.31 110 MET A O 1
ATOM 847 N N . MET A 1 111 ? -1.034 -9.778 3.878 1.00 97.94 111 MET A N 1
ATOM 848 C CA . MET A 1 111 ? -1.537 -10.829 4.768 1.00 97.94 111 MET A CA 1
ATOM 849 C C . MET A 1 111 ? -2.452 -10.256 5.844 1.00 97.94 111 MET A C 1
ATOM 851 O O . MET A 1 111 ? -3.566 -10.751 6.025 1.00 97.94 111 MET A O 1
ATOM 855 N N . HIS A 1 112 ? -2.028 -9.174 6.501 1.00 97.44 112 HIS A N 1
ATOM 856 C CA . HIS A 1 112 ? -2.827 -8.503 7.528 1.00 97.44 112 HIS A CA 1
ATOM 857 C C . HIS A 1 112 ? -4.194 -8.041 6.998 1.00 97.44 112 HIS A C 1
ATOM 859 O O . HIS A 1 112 ? -5.220 -8.232 7.650 1.00 97.44 112 HIS A O 1
ATOM 865 N N . PHE A 1 113 ? -4.241 -7.496 5.780 1.00 97.94 113 PHE A N 1
ATOM 866 C CA . PHE A 1 113 ? -5.484 -7.074 5.128 1.00 97.94 113 PHE A CA 1
ATOM 867 C C . PHE A 1 113 ? -6.195 -8.200 4.351 1.00 97.94 113 PHE A C 1
ATOM 869 O O . PHE A 1 113 ? -7.142 -7.942 3.605 1.00 97.94 113 PHE A O 1
ATOM 876 N N . GLY A 1 114 ? -5.803 -9.460 4.543 1.00 97.19 114 GLY A N 1
ATOM 877 C CA . GLY A 1 114 ? -6.558 -10.617 4.064 1.00 97.19 114 GLY A CA 1
ATOM 878 C C . GLY A 1 114 ? -6.442 -10.901 2.563 1.00 97.19 114 GLY A C 1
ATOM 879 O O . GLY A 1 114 ? -7.369 -11.465 1.995 1.00 97.19 114 GLY A O 1
ATOM 880 N N . TYR A 1 115 ? -5.328 -10.546 1.922 1.00 97.94 115 TYR A N 1
ATOM 881 C CA . TYR A 1 115 ? -5.056 -10.819 0.500 1.00 97.94 115 TYR A CA 1
ATOM 882 C C . TYR A 1 115 ? -4.313 -12.152 0.260 1.00 97.94 115 TYR A C 1
ATOM 884 O O . TYR A 1 115 ? -3.725 -12.351 -0.795 1.00 97.94 115 TYR A O 1
ATOM 892 N N . HIS A 1 116 ? -4.338 -13.082 1.218 1.00 94.12 116 HIS A N 1
ATOM 893 C CA . HIS A 1 116 ? -3.650 -14.382 1.136 1.00 94.12 116 HIS A CA 1
ATOM 894 C C . HIS A 1 116 ? -4.073 -15.242 -0.065 1.00 94.12 116 HIS A C 1
ATOM 896 O O . HIS A 1 116 ? -3.239 -15.928 -0.649 1.00 94.12 116 HIS A O 1
ATOM 902 N N . GLU A 1 117 ? -5.336 -15.154 -0.486 1.00 96.69 117 GLU A N 1
ATOM 903 C CA . GLU A 1 117 ? -5.825 -15.872 -1.669 1.00 96.69 117 GLU A CA 1
ATOM 904 C C . GLU A 1 117 ? -5.682 -15.096 -2.986 1.00 96.69 117 GLU A C 1
ATOM 906 O O . GLU A 1 117 ? -5.958 -15.653 -4.049 1.00 96.69 117 GLU A O 1
ATOM 911 N N . ASP A 1 118 ? -5.250 -13.830 -2.955 1.00 98.31 118 ASP A N 1
ATOM 912 C CA . ASP A 1 118 ? -5.111 -13.035 -4.175 1.00 98.31 118 ASP A CA 1
ATOM 913 C C . ASP A 1 118 ? -3.975 -13.613 -5.045 1.00 98.31 118 ASP A C 1
ATOM 915 O O . ASP A 1 118 ? -2.842 -13.761 -4.570 1.00 98.31 118 ASP A O 1
ATOM 919 N N . PRO A 1 119 ? -4.231 -13.933 -6.328 1.00 98.25 119 PRO A N 1
ATOM 920 C CA . PRO A 1 119 ? -3.235 -14.557 -7.197 1.00 98.25 119 PRO A CA 1
ATOM 921 C C . PRO A 1 119 ? -1.982 -13.694 -7.386 1.00 98.25 119 PRO A C 1
ATOM 923 O O . PRO A 1 119 ? -0.899 -14.220 -7.629 1.00 98.25 119 PRO A O 1
ATOM 926 N N . ARG A 1 120 ? -2.094 -12.367 -7.257 1.00 98.19 120 ARG A N 1
ATOM 927 C CA . ARG A 1 120 ? -0.950 -11.451 -7.318 1.00 98.19 120 ARG A CA 1
ATOM 928 C C . ARG A 1 120 ? -0.052 -11.612 -6.097 1.00 98.19 120 ARG A C 1
ATOM 930 O O . ARG A 1 120 ? 1.162 -11.516 -6.227 1.00 98.19 120 ARG A O 1
ATOM 937 N N . VAL A 1 121 ? -0.628 -11.892 -4.931 1.00 98.25 121 VAL A N 1
ATOM 938 C CA . VAL A 1 121 ? 0.131 -12.119 -3.695 1.00 98.25 121 VAL A CA 1
ATOM 939 C C . VAL A 1 121 ? 0.760 -13.506 -3.679 1.00 98.25 121 VAL A C 1
ATOM 941 O O . VAL A 1 121 ? 1.903 -13.640 -3.256 1.00 98.25 121 VAL A O 1
ATOM 944 N N . LYS A 1 122 ? 0.083 -14.517 -4.237 1.00 97.81 122 LYS A N 1
ATOM 945 C CA . LYS A 1 122 ? 0.678 -15.848 -4.441 1.00 97.81 122 LYS A CA 1
ATOM 946 C C . LYS A 1 122 ? 1.960 -15.781 -5.276 1.00 97.81 122 LYS A C 1
ATOM 948 O O . LYS A 1 122 ? 2.966 -16.332 -4.851 1.00 97.81 122 LYS A O 1
ATOM 953 N N . ARG A 1 123 ? 1.979 -14.991 -6.359 1.00 97.19 123 ARG A N 1
ATOM 954 C CA . ARG A 1 123 ? 3.212 -14.754 -7.137 1.00 97.19 123 ARG A CA 1
ATOM 955 C C . ARG A 1 123 ? 4.333 -14.099 -6.329 1.00 97.19 123 ARG A C 1
ATOM 957 O O . ARG A 1 123 ? 5.495 -14.425 -6.529 1.00 97.19 123 ARG A O 1
ATOM 964 N N . LEU A 1 124 ? 4.008 -13.170 -5.424 1.00 97.00 124 LEU A N 1
ATOM 965 C CA . LEU A 1 124 ? 5.014 -12.575 -4.534 1.00 97.00 124 LEU A CA 1
ATOM 966 C C . LEU A 1 124 ? 5.617 -13.632 -3.596 1.00 97.00 124 LEU A C 1
ATOM 968 O O . LEU A 1 124 ? 6.828 -13.651 -3.395 1.00 97.00 124 LEU A O 1
ATOM 972 N N . ILE A 1 125 ? 4.780 -14.517 -3.046 1.00 95.81 125 ILE A N 1
ATOM 973 C CA . ILE A 1 125 ? 5.221 -15.624 -2.186 1.00 95.81 125 ILE A CA 1
ATOM 974 C C . ILE A 1 125 ? 6.126 -16.581 -2.971 1.00 95.81 125 ILE A C 1
ATOM 976 O O . ILE A 1 125 ? 7.211 -16.911 -2.499 1.00 95.81 125 ILE A O 1
ATOM 980 N N . GLU A 1 126 ? 5.715 -16.986 -4.175 1.00 94.88 126 GLU A N 1
ATOM 981 C CA . GLU A 1 126 ? 6.506 -17.844 -5.069 1.00 94.88 126 GLU A CA 1
ATOM 982 C C . GLU A 1 126 ? 7.879 -17.225 -5.362 1.00 94.88 126 GLU A C 1
ATOM 984 O O . GLU A 1 126 ? 8.904 -17.869 -5.139 1.00 94.88 126 GLU A O 1
ATOM 989 N N . PHE A 1 127 ? 7.919 -15.939 -5.730 1.00 94.62 127 PHE A N 1
ATOM 990 C CA . PHE A 1 127 ? 9.170 -15.214 -5.955 1.00 94.62 127 PHE A CA 1
ATOM 991 C C . PHE A 1 127 ? 10.090 -15.214 -4.727 1.00 94.62 127 PHE A C 1
ATOM 993 O O . PHE A 1 127 ? 11.302 -15.401 -4.847 1.00 94.62 127 PHE A O 1
ATOM 1000 N N . GLN A 1 128 ? 9.531 -15.005 -3.531 1.00 90.88 128 GLN A N 1
ATOM 1001 C CA . GLN A 1 128 ? 10.307 -15.007 -2.290 1.00 90.88 128 GLN A CA 1
ATOM 1002 C C . GLN A 1 128 ? 10.855 -16.393 -1.935 1.00 90.88 128 GLN A C 1
ATOM 1004 O O . GLN A 1 128 ? 11.951 -16.472 -1.379 1.00 90.88 128 GLN A O 1
ATOM 1009 N N . ILE A 1 129 ? 10.135 -17.471 -2.251 1.00 90.94 129 ILE A N 1
ATOM 1010 C CA . ILE A 1 129 ? 10.616 -18.845 -2.056 1.00 90.94 129 ILE A CA 1
ATOM 1011 C C . ILE A 1 129 ? 11.772 -19.135 -3.019 1.00 90.94 129 ILE A C 1
A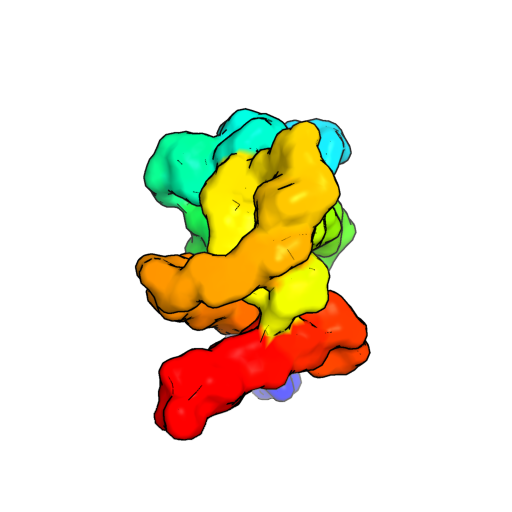TOM 1013 O O . ILE A 1 129 ? 12.832 -19.582 -2.582 1.00 90.94 129 ILE A O 1
ATOM 1017 N N . GLU A 1 130 ? 11.611 -18.814 -4.305 1.00 86.50 130 GLU A N 1
ATOM 1018 C CA . GLU A 1 130 ? 12.656 -18.989 -5.325 1.00 86.50 130 GLU A CA 1
ATOM 1019 C C . GLU A 1 130 ? 13.903 -18.133 -5.071 1.00 86.50 130 GLU A C 1
ATOM 1021 O O . GLU A 1 130 ? 14.994 -18.454 -5.539 1.00 86.50 130 GLU A O 1
ATOM 1026 N N . TYR A 1 131 ? 13.766 -17.009 -4.366 1.00 75.56 131 TYR A N 1
ATOM 1027 C CA . TYR A 1 131 ? 14.908 -16.178 -4.000 1.00 75.56 131 TYR A CA 1
ATOM 1028 C C . TYR A 1 131 ? 15.821 -16.830 -2.952 1.00 75.56 131 TYR A C 1
ATOM 1030 O O . TYR A 1 131 ? 17.031 -16.621 -3.005 1.00 75.56 131 TYR A O 1
ATOM 1038 N N . HIS A 1 132 ? 15.257 -17.594 -2.013 1.00 66.62 132 HIS A N 1
ATOM 1039 C CA . HIS A 1 132 ? 15.986 -18.176 -0.879 1.00 66.62 132 HIS A CA 1
ATOM 1040 C C . HIS A 1 132 ? 16.262 -19.683 -1.023 1.00 66.62 132 HIS A C 1
ATOM 1042 O O . HIS A 1 132 ? 16.762 -20.292 -0.074 1.00 66.62 132 HIS A O 1
ATOM 1048 N N . SER A 1 133 ? 15.906 -20.274 -2.168 1.00 58.41 133 SER A N 1
ATOM 1049 C CA . SER A 1 133 ? 16.169 -21.681 -2.504 1.00 58.41 133 SER A CA 1
ATOM 1050 C C . SER A 1 133 ? 17.465 -21.862 -3.291 1.00 58.41 133 SER A C 1
ATOM 1052 O O . SER A 1 133 ? 17.933 -20.880 -3.910 1.00 58.41 133 SER A O 1
#

Sequence (133 aa):
MDHPNVVAAQKAIMKSLCVKAILGAQKPEGHWGSADNMYLPKYVASTHSLLIMAELGAKRNAAIERGIESIFRFQRDSGHFLTEAPKTERGRASVVKDGCCLDGNILYYMMHFGYHEDPRVKRLIEFQIEYHS